Protein AF-A0A4R4S7U7-F1 (afdb_monomer_lite)

pLDDT: mean 88.23, std 4.48, range [72.19, 93.94]

Secondary structure (DSSP, 8-state):
--EEEEEEEEES-SSHHHHHHHHHHHHHHTT--TTS--EEEEEEE-S--EEETTEEEEEEEEEEEE-

Foldseek 3Di:
DDKDWQFKFKALDVPDRSVLRVLQSVCVVVVHDSPPPKDWDDKDQPDDFDDDPSITMTGRIMTDIDD

Sequence (67 aa):
MPTITLRAVNVPDKGEMGKRKVKAVLCTELGLPLNAAVSIRVITWNSSPQIGGGLELHTNVKVEYDL

Radius of gyration: 11.24 Å; chains: 1; bounding box: 29×19×25 Å

Structure (mmCIF, N/CA/C/O backbone):
data_AF-A0A4R4S7U7-F1
#
_entry.id   AF-A0A4R4S7U7-F1
#
loop_
_atom_site.group_PDB
_atom_site.id
_atom_site.type_symbol
_atom_site.label_atom_id
_atom_site.label_alt_id
_atom_site.label_comp_id
_atom_site.label_asym_id
_atom_site.label_entity_id
_atom_site.label_seq_id
_atom_site.pdbx_PDB_ins_code
_atom_site.Cartn_x
_atom_site.Cartn_y
_atom_site.Cartn_z
_atom_site.occupancy
_atom_site.B_iso_or_equiv
_atom_site.auth_seq_id
_atom_site.auth_comp_id
_atom_site.auth_asym_id
_atom_site.auth_atom_id
_atom_site.pdbx_PDB_model_num
ATOM 1 N N . MET A 1 1 ? -14.126 9.152 2.705 1.00 72.19 1 MET A N 1
ATOM 2 C CA . MET A 1 1 ? -13.161 8.040 2.814 1.00 72.19 1 MET A CA 1
ATOM 3 C C . MET A 1 1 ? -11.820 8.622 3.214 1.00 72.19 1 MET A C 1
ATOM 5 O O . MET A 1 1 ? -11.483 9.677 2.682 1.00 72.19 1 MET A O 1
ATOM 9 N N . PRO A 1 2 ? -11.102 8.028 4.177 1.00 87.81 2 PRO A N 1
ATOM 10 C CA . PRO A 1 2 ? -9.765 8.481 4.526 1.00 87.81 2 PRO A CA 1
ATOM 11 C C . PRO A 1 2 ? -8.781 8.241 3.372 1.00 87.81 2 PRO A C 1
ATOM 13 O O . PRO A 1 2 ? -8.830 7.231 2.666 1.00 87.81 2 PRO A O 1
ATOM 16 N N . THR A 1 3 ? -7.876 9.197 3.191 1.00 91.44 3 THR A N 1
ATOM 17 C CA . THR A 1 3 ? -6.799 9.136 2.203 1.00 91.44 3 THR A CA 1
ATOM 18 C C . THR A 1 3 ? -5.477 9.318 2.925 1.00 91.44 3 THR A C 1
ATOM 20 O O . THR A 1 3 ? -5.345 10.209 3.763 1.00 91.44 3 THR A O 1
ATOM 23 N N . ILE A 1 4 ? -4.480 8.517 2.570 1.00 91.44 4 ILE A N 1
ATOM 24 C CA . ILE A 1 4 ? -3.118 8.655 3.086 1.00 91.44 4 ILE A CA 1
ATOM 25 C C . ILE A 1 4 ? -2.119 8.681 1.935 1.00 91.44 4 ILE A C 1
ATOM 27 O O . ILE A 1 4 ? -2.364 8.125 0.864 1.00 91.44 4 ILE A O 1
ATOM 31 N N . THR A 1 5 ? -0.990 9.351 2.149 1.00 92.50 5 THR A N 1
ATOM 32 C CA . THR A 1 5 ? 0.127 9.350 1.202 1.00 92.50 5 THR A CA 1
ATOM 33 C C . THR A 1 5 ? 1.243 8.487 1.769 1.00 92.50 5 THR A C 1
ATOM 35 O O . THR A 1 5 ? 1.880 8.863 2.749 1.00 92.50 5 THR A O 1
ATOM 38 N N . LEU A 1 6 ? 1.478 7.333 1.150 1.00 91.06 6 LEU A N 1
ATOM 39 C CA . LEU A 1 6 ? 2.578 6.442 1.491 1.00 91.06 6 LEU A CA 1
ATOM 40 C C . LEU A 1 6 ? 3.878 7.015 0.922 1.00 91.06 6 LEU A C 1
ATOM 42 O O . LEU A 1 6 ? 3.970 7.320 -0.272 1.00 91.06 6 LEU A O 1
ATOM 46 N N . ARG A 1 7 ? 4.892 7.154 1.781 1.00 88.38 7 ARG A N 1
ATOM 47 C CA . ARG A 1 7 ? 6.176 7.775 1.417 1.00 88.38 7 ARG A CA 1
ATOM 48 C C . ARG A 1 7 ? 6.906 6.994 0.331 1.00 88.38 7 ARG A C 1
ATOM 50 O O . ARG A 1 7 ? 7.378 7.590 -0.634 1.00 88.38 7 ARG A O 1
ATOM 57 N N . ALA A 1 8 ? 6.968 5.676 0.490 1.00 87.88 8 ALA A N 1
ATOM 58 C CA . ALA A 1 8 ? 7.614 4.763 -0.437 1.00 87.88 8 ALA A CA 1
ATOM 59 C C . ALA A 1 8 ? 6.929 3.393 -0.393 1.00 87.88 8 ALA A C 1
ATOM 61 O O . ALA A 1 8 ? 6.684 2.847 0.682 1.00 87.88 8 ALA A O 1
A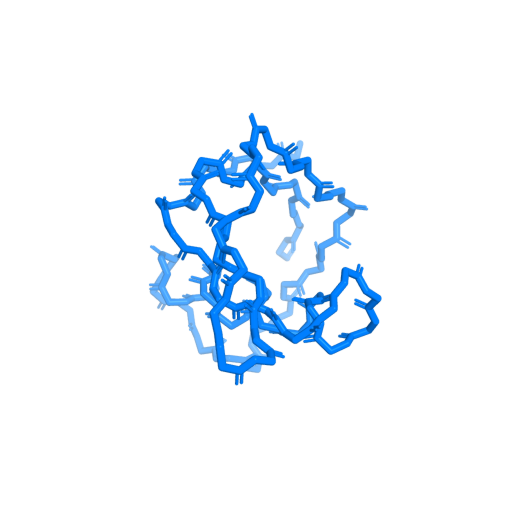TOM 62 N N . VAL A 1 9 ? 6.648 2.827 -1.563 1.00 90.31 9 VAL A N 1
ATOM 63 C CA . VAL A 1 9 ? 6.135 1.470 -1.724 1.00 90.31 9 VAL A CA 1
ATOM 64 C C . VAL A 1 9 ? 6.935 0.787 -2.819 1.00 90.31 9 VAL A C 1
ATOM 66 O O . VAL A 1 9 ? 6.993 1.269 -3.947 1.00 90.31 9 VAL A O 1
ATOM 69 N N . ASN A 1 10 ? 7.532 -0.350 -2.478 1.00 90.94 10 ASN A N 1
ATOM 70 C CA . ASN A 1 10 ? 8.204 -1.213 -3.439 1.00 90.94 10 ASN A CA 1
ATOM 71 C C . ASN A 1 10 ? 7.233 -2.303 -3.890 1.00 90.94 10 ASN A C 1
ATOM 73 O O . ASN A 1 10 ? 6.772 -3.102 -3.064 1.00 90.94 10 ASN A O 1
ATOM 77 N N . VAL A 1 11 ? 6.917 -2.335 -5.183 1.00 90.25 11 VAL A N 1
ATOM 78 C CA . VAL A 1 11 ? 6.006 -3.323 -5.768 1.00 90.25 11 VAL A CA 1
ATOM 79 C C . VAL A 1 11 ? 6.657 -4.020 -6.960 1.00 90.25 11 VAL A C 1
ATOM 81 O O . VAL A 1 11 ? 7.415 -3.388 -7.683 1.00 90.25 11 VAL A O 1
ATOM 84 N N . PRO A 1 12 ? 6.408 -5.321 -7.175 1.00 86.19 12 PRO A N 1
ATOM 85 C CA . PRO A 1 12 ? 6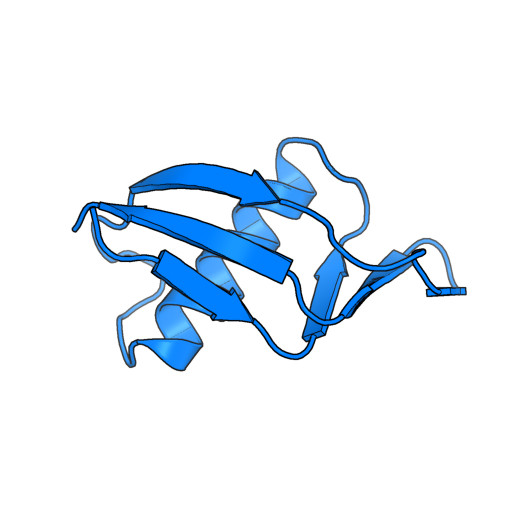.874 -6.004 -8.384 1.00 86.19 12 PRO A CA 1
ATOM 86 C C . PRO A 1 12 ? 6.062 -5.615 -9.626 1.00 86.19 12 PRO A C 1
ATOM 88 O O . PRO A 1 12 ? 6.576 -5.669 -10.735 1.00 86.19 12 PRO A O 1
ATOM 91 N N . ASP A 1 13 ? 4.798 -5.241 -9.431 1.00 85.25 13 ASP A N 1
ATOM 92 C CA . ASP A 1 13 ? 3.870 -4.801 -10.465 1.00 85.25 13 ASP A CA 1
ATOM 93 C C . ASP A 1 13 ? 2.739 -3.968 -9.830 1.00 85.25 13 ASP A C 1
ATOM 95 O O . ASP A 1 13 ? 2.564 -3.975 -8.610 1.00 85.25 13 ASP A O 1
ATOM 99 N N . LYS A 1 14 ? 1.927 -3.278 -10.638 1.00 85.69 14 LYS A N 1
ATOM 100 C CA . LYS A 1 14 ? 0.775 -2.469 -10.169 1.00 85.69 14 LYS A CA 1
ATOM 101 C C . LYS A 1 14 ? -0.554 -3.238 -10.070 1.00 85.69 14 LYS A C 1
ATOM 103 O O . LYS A 1 14 ? -1.588 -2.643 -9.758 1.00 85.69 14 LYS A O 1
ATOM 108 N N . GLY A 1 15 ? -0.551 -4.533 -10.356 1.00 86.19 15 GLY A N 1
ATOM 109 C CA . GLY A 1 15 ? -1.682 -5.451 -10.265 1.00 86.19 15 GLY A CA 1
ATOM 110 C C . GLY A 1 15 ? -1.915 -5.967 -8.844 1.00 86.19 15 GLY A C 1
ATOM 111 O O . GLY A 1 15 ? -1.810 -5.226 -7.864 1.00 86.19 15 GLY A O 1
ATOM 112 N N . GLU A 1 16 ? -2.307 -7.236 -8.705 1.00 87.56 16 GLU A N 1
ATOM 113 C CA . GLU A 1 16 ? -2.689 -7.804 -7.403 1.00 87.56 16 GLU A CA 1
ATOM 114 C C . GLU A 1 16 ? -1.547 -7.797 -6.382 1.00 87.56 16 GLU A C 1
ATOM 116 O O . GLU A 1 16 ? -1.769 -7.493 -5.206 1.00 87.56 16 GLU A O 1
ATOM 121 N N . MET A 1 17 ? -0.323 -8.113 -6.808 1.00 86.69 17 MET A N 1
ATOM 122 C CA . MET A 1 17 ? 0.808 -8.231 -5.891 1.00 86.69 17 MET A CA 1
ATOM 123 C C . MET A 1 17 ? 1.246 -6.854 -5.381 1.00 86.69 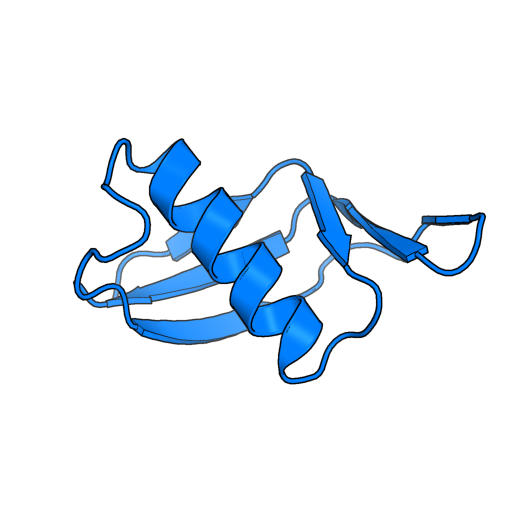17 MET A C 1
ATOM 125 O O . MET A 1 17 ? 1.484 -6.693 -4.179 1.00 86.69 17 MET A O 1
ATOM 129 N N . GLY A 1 18 ? 1.222 -5.834 -6.245 1.00 89.69 18 GLY A N 1
ATOM 130 C CA . GLY A 1 18 ? 1.377 -4.437 -5.841 1.00 89.69 18 GLY A CA 1
ATOM 131 C C . GLY A 1 18 ? 0.305 -3.955 -4.878 1.00 89.69 18 GLY A C 1
ATOM 132 O O . GLY A 1 18 ? 0.632 -3.371 -3.847 1.00 89.69 18 GLY A O 1
ATOM 133 N N . LYS A 1 19 ? -0.972 -4.261 -5.137 1.00 89.81 19 LYS A N 1
ATOM 134 C CA . LYS A 1 19 ? -2.073 -3.914 -4.219 1.00 89.81 19 LYS A CA 1
ATOM 135 C C . LYS A 1 19 ? -1.875 -4.516 -2.828 1.00 89.81 19 LYS A C 1
ATOM 137 O O . LYS A 1 19 ? -2.066 -3.820 -1.832 1.00 89.81 19 LYS A O 1
ATOM 142 N N . ARG A 1 20 ? -1.443 -5.780 -2.736 1.00 90.25 20 ARG A N 1
ATOM 143 C CA . ARG A 1 20 ? -1.135 -6.433 -1.448 1.00 90.25 20 ARG A CA 1
ATOM 144 C C . ARG A 1 20 ? 0.019 -5.744 -0.720 1.00 90.25 20 ARG A C 1
ATOM 146 O O . ARG A 1 20 ? -0.072 -5.530 0.486 1.00 90.25 20 ARG A O 1
ATOM 153 N N . LYS A 1 21 ? 1.075 -5.351 -1.440 1.00 91.75 21 LYS A N 1
ATOM 154 C CA . LYS A 1 21 ? 2.199 -4.584 -0.876 1.00 91.75 21 LYS A CA 1
ATOM 155 C C . LYS A 1 21 ? 1.757 -3.209 -0.378 1.00 91.75 21 LYS A C 1
ATOM 157 O O . LYS A 1 21 ? 2.080 -2.852 0.750 1.00 91.75 21 LYS A O 1
ATOM 162 N N . VAL A 1 22 ? 0.962 -2.485 -1.164 1.00 92.44 22 VAL A N 1
ATOM 163 C CA . VAL A 1 22 ? 0.370 -1.200 -0.763 1.00 92.44 22 VAL A CA 1
ATOM 164 C C . VAL A 1 22 ? -0.485 -1.370 0.494 1.00 92.44 22 V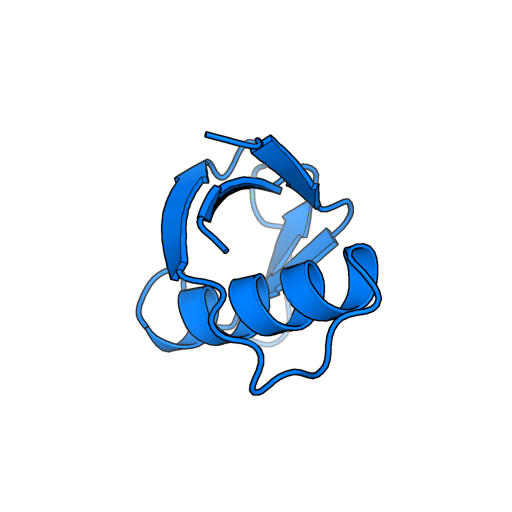AL A C 1
ATOM 166 O O . VAL A 1 22 ? -0.334 -0.586 1.425 1.00 92.44 22 VAL A O 1
ATOM 169 N N . LYS A 1 23 ? -1.316 -2.420 0.577 1.00 91.56 23 LYS A N 1
ATOM 170 C CA . LYS A 1 23 ? -2.114 -2.720 1.780 1.00 91.56 23 LYS A CA 1
ATOM 171 C C . LYS A 1 23 ? -1.234 -2.967 2.998 1.00 91.56 23 LYS A C 1
ATOM 173 O O . LYS A 1 23 ? -1.547 -2.470 4.074 1.00 91.56 23 LYS A O 1
ATOM 178 N N . ALA A 1 24 ? -0.152 -3.723 2.835 1.00 92.00 24 ALA A N 1
ATOM 179 C CA . ALA A 1 24 ? 0.764 -4.004 3.930 1.00 92.00 24 ALA A CA 1
ATOM 180 C C . ALA A 1 24 ? 1.397 -2.716 4.476 1.00 92.00 24 ALA A C 1
ATOM 182 O O . ALA A 1 24 ? 1.328 -2.472 5.676 1.00 92.00 24 ALA A O 1
ATOM 183 N N . VAL A 1 25 ? 1.923 -1.862 3.589 1.00 92.38 25 VAL A N 1
ATOM 184 C CA . VAL A 1 25 ? 2.511 -0.568 3.974 1.00 92.38 25 VAL A CA 1
ATOM 185 C C . VAL A 1 25 ? 1.461 0.349 4.603 1.00 92.38 25 VAL A C 1
ATOM 187 O O . VAL A 1 25 ? 1.725 0.963 5.631 1.00 92.38 25 VAL A O 1
ATOM 190 N N . LEU A 1 26 ? 0.251 0.392 4.041 1.00 91.94 26 LEU A N 1
ATOM 191 C CA . LEU A 1 26 ? -0.879 1.132 4.598 1.00 91.94 26 LEU A CA 1
ATOM 192 C C . LEU A 1 26 ? -1.205 0.691 6.031 1.00 91.94 26 LEU A C 1
ATOM 194 O O . LEU A 1 26 ? -1.344 1.534 6.909 1.00 91.94 26 LEU A O 1
ATOM 198 N N . CYS A 1 27 ? -1.306 -0.617 6.284 1.00 91.69 27 CYS A N 1
ATOM 199 C CA . CYS A 1 27 ? -1.573 -1.130 7.628 1.00 91.69 27 CYS A CA 1
ATOM 200 C C . CYS A 1 27 ? -0.450 -0.746 8.599 1.00 91.69 27 CYS A C 1
ATOM 202 O O . CYS A 1 27 ? -0.742 -0.321 9.711 1.00 91.69 27 CYS A O 1
ATOM 204 N N . THR A 1 28 ? 0.815 -0.822 8.170 1.00 91.69 28 THR A N 1
ATOM 205 C CA . THR A 1 28 ? 1.960 -0.388 8.982 1.00 91.69 28 THR A CA 1
ATOM 206 C C . THR A 1 28 ? 1.892 1.099 9.337 1.00 91.69 28 THR A C 1
ATOM 208 O O . THR A 1 28 ? 2.051 1.433 10.507 1.00 91.69 28 THR A O 1
ATOM 211 N N . GLU A 1 29 ? 1.597 1.982 8.378 1.00 89.94 29 GLU A N 1
ATOM 212 C CA . GLU A 1 29 ? 1.468 3.431 8.625 1.00 89.94 29 GLU A CA 1
ATOM 213 C C . GLU A 1 29 ? 0.301 3.763 9.567 1.00 89.94 29 GLU A C 1
ATOM 215 O O . GLU A 1 29 ? 0.381 4.699 10.358 1.00 89.94 29 GLU A O 1
ATOM 220 N N . LEU A 1 30 ? -0.780 2.982 9.505 1.00 89.50 30 LEU A N 1
ATOM 221 C CA . LEU A 1 30 ? -1.941 3.132 10.384 1.00 89.50 30 LEU A CA 1
ATOM 222 C C . LEU A 1 30 ? -1.768 2.444 11.748 1.00 89.50 30 LEU A C 1
ATOM 224 O O . LEU A 1 30 ? -2.664 2.536 12.584 1.00 89.50 30 LEU A O 1
ATOM 228 N N . GLY A 1 31 ? -0.659 1.733 11.978 1.00 90.06 31 GLY A N 1
ATOM 229 C CA . GLY A 1 31 ? -0.452 0.933 13.189 1.00 90.06 31 GLY A CA 1
ATOM 230 C C . GLY A 1 31 ? -1.428 -0.244 13.326 1.00 90.06 31 GLY A C 1
ATOM 231 O O . GLY A 1 31 ? -1.681 -0.717 14.431 1.00 90.06 31 GLY A O 1
ATOM 232 N N . LEU A 1 32 ? -1.998 -0.708 12.213 1.00 89.81 32 LEU A N 1
ATOM 233 C CA . LEU A 1 32 ? -2.963 -1.801 12.158 1.00 89.81 32 LEU A CA 1
ATOM 234 C C . LEU A 1 32 ? -2.276 -3.140 11.844 1.00 89.81 32 LEU A C 1
ATOM 236 O O . LEU A 1 32 ? -1.276 -3.182 11.120 1.00 89.81 32 LEU A O 1
ATOM 240 N N . PRO A 1 33 ? -2.828 -4.271 12.322 1.00 90.25 33 PRO A N 1
ATOM 241 C CA . PRO A 1 33 ? -2.359 -5.585 11.902 1.00 90.25 33 PRO A CA 1
ATOM 242 C C . PRO A 1 33 ? -2.584 -5.780 10.395 1.00 90.25 33 PRO A C 1
ATOM 244 O O . PRO A 1 33 ? -3.565 -5.299 9.836 1.00 90.25 33 PRO A O 1
ATOM 247 N N . LEU A 1 34 ? -1.722 -6.554 9.729 1.00 84.06 34 LEU A N 1
ATOM 248 C CA . LEU A 1 34 ? -1.838 -6.837 8.284 1.00 84.06 34 LEU A CA 1
ATOM 249 C C . LEU A 1 34 ? -3.173 -7.501 7.893 1.00 84.06 34 LEU A C 1
ATOM 251 O O . LEU A 1 34 ? -3.640 -7.353 6.762 1.00 84.06 34 LEU A O 1
ATOM 255 N N . ASN A 1 35 ? -3.793 -8.200 8.846 1.00 85.25 35 ASN A N 1
ATOM 256 C CA . ASN A 1 35 ? -5.103 -8.833 8.703 1.00 85.25 35 ASN A CA 1
ATOM 257 C C . ASN A 1 35 ? -6.272 -7.898 9.049 1.00 85.25 35 ASN A C 1
ATOM 259 O O . ASN A 1 35 ? -7.413 -8.351 9.092 1.00 85.25 35 ASN A O 1
ATOM 263 N N . ALA A 1 36 ? -6.019 -6.613 9.307 1.00 86.62 36 ALA A N 1
ATOM 264 C CA . ALA A 1 36 ? -7.082 -5.644 9.506 1.00 86.62 36 ALA A CA 1
ATOM 265 C C . ALA A 1 36 ? -7.997 -5.588 8.272 1.00 86.62 36 ALA A C 1
ATOM 267 O O . ALA A 1 36 ? -7.562 -5.788 7.124 1.00 86.62 36 ALA A O 1
ATOM 268 N N . ALA A 1 37 ? -9.269 -5.277 8.523 1.00 86.81 37 ALA A N 1
ATOM 269 C CA . ALA A 1 37 ? -10.332 -5.164 7.527 1.00 86.81 37 ALA A CA 1
ATOM 270 C C . ALA A 1 37 ? -10.178 -3.931 6.611 1.00 86.81 37 ALA A C 1
ATOM 272 O O . ALA A 1 37 ? -11.150 -3.353 6.151 1.00 86.81 37 ALA A O 1
ATOM 273 N N . VAL A 1 38 ? -8.941 -3.547 6.287 1.00 89.06 38 VAL A N 1
ATOM 274 C CA . VAL A 1 38 ? -8.654 -2.425 5.401 1.00 89.06 38 VAL A CA 1
ATOM 275 C C . VAL A 1 38 ? -8.930 -2.821 3.956 1.0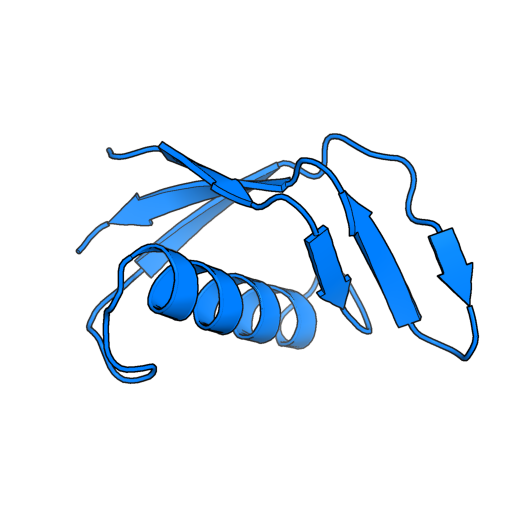0 89.06 38 VAL A C 1
ATOM 277 O O . VAL A 1 38 ? -8.323 -3.765 3.425 1.00 89.06 38 VAL A O 1
ATOM 280 N N . SER A 1 39 ? -9.815 -2.065 3.316 1.00 90.25 39 SER A N 1
ATOM 281 C CA . SER A 1 39 ? -10.162 -2.202 1.905 1.00 90.25 39 SER A CA 1
ATOM 282 C C . SER A 1 39 ? -9.605 -1.025 1.116 1.00 90.25 39 SER A C 1
ATOM 284 O O . SER A 1 39 ? -9.986 0.119 1.340 1.00 90.25 39 SER A O 1
ATOM 286 N N . ILE A 1 40 ? -8.708 -1.300 0.167 1.00 90.62 40 ILE A N 1
ATOM 287 C CA . ILE 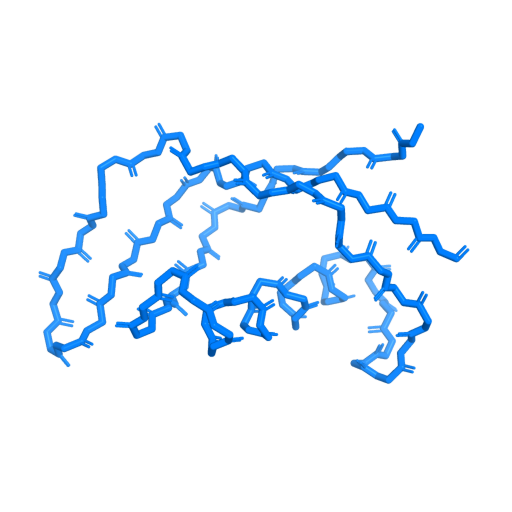A 1 40 ? -8.191 -0.274 -0.743 1.00 90.62 40 ILE A CA 1
ATOM 288 C C . ILE A 1 40 ? -9.206 -0.054 -1.861 1.00 90.62 40 ILE A C 1
ATOM 290 O O . ILE A 1 40 ? -9.556 -0.994 -2.575 1.00 90.62 40 ILE A O 1
ATOM 294 N N . ARG A 1 41 ? -9.640 1.193 -2.040 1.00 91.25 41 ARG A N 1
ATOM 295 C CA . ARG A 1 41 ? -10.546 1.593 -3.123 1.00 91.25 41 ARG A CA 1
ATOM 296 C C . ARG A 1 41 ? -9.766 2.076 -4.335 1.00 91.25 41 ARG A C 1
ATOM 298 O O . ARG A 1 41 ? -9.987 1.591 -5.442 1.00 91.25 41 ARG A O 1
ATOM 305 N N . VAL A 1 42 ? -8.829 2.994 -4.110 1.00 91.88 42 VAL A N 1
ATOM 306 C CA . VAL A 1 42 ? -8.061 3.653 -5.169 1.00 91.88 42 VAL A CA 1
ATOM 307 C C . VAL A 1 42 ? -6.596 3.740 -4.759 1.00 91.88 42 VAL A C 1
ATOM 309 O O . VAL A 1 42 ? -6.273 4.007 -3.601 1.00 91.88 42 VAL A O 1
ATOM 312 N N . ILE A 1 43 ? -5.708 3.504 -5.726 1.00 91.81 43 ILE A N 1
ATOM 313 C CA . ILE A 1 43 ? -4.265 3.706 -5.590 1.00 91.81 43 ILE A CA 1
ATOM 314 C C . ILE A 1 43 ? -3.834 4.652 -6.700 1.00 91.81 43 ILE A C 1
ATOM 316 O O . ILE A 1 43 ? -3.917 4.312 -7.881 1.00 91.81 43 ILE A O 1
ATOM 320 N N . THR A 1 44 ? -3.340 5.818 -6.310 1.00 91.50 44 THR A N 1
ATOM 321 C CA . THR A 1 44 ? -2.843 6.838 -7.226 1.00 91.50 44 THR A CA 1
ATOM 322 C C . THR A 1 44 ? -1.326 6.896 -7.129 1.00 91.50 44 THR A C 1
ATOM 324 O O . THR A 1 44 ? -0.748 7.326 -6.126 1.00 91.50 44 THR A O 1
ATOM 327 N N . TRP A 1 45 ? -0.675 6.455 -8.200 1.00 88.56 45 TRP A N 1
ATOM 328 C CA . TRP A 1 45 ? 0.777 6.425 -8.338 1.00 88.56 45 TRP A CA 1
ATOM 329 C C . TRP A 1 45 ? 1.270 7.787 -8.843 1.00 88.56 45 TRP A C 1
ATOM 331 O O . TRP A 1 45 ? 1.275 8.031 -10.045 1.00 88.56 45 TRP A O 1
ATOM 341 N N . ASN A 1 46 ? 1.654 8.694 -7.938 1.00 78.25 46 ASN A N 1
ATOM 342 C CA . ASN A 1 46 ? 2.049 10.063 -8.317 1.00 78.25 46 ASN A CA 1
ATOM 343 C C . ASN A 1 46 ? 3.504 10.192 -8.789 1.00 78.25 46 ASN A C 1
ATOM 345 O O . ASN A 1 46 ? 3.920 11.278 -9.183 1.00 78.25 46 ASN A O 1
ATOM 349 N N . SER A 1 47 ? 4.308 9.131 -8.710 1.00 74.31 47 SER A N 1
ATOM 350 C CA . SER A 1 47 ? 5.735 9.197 -9.030 1.00 74.31 47 SER A CA 1
ATOM 351 C C . SER A 1 47 ? 6.124 8.196 -10.106 1.00 74.31 47 SER A C 1
ATOM 353 O O . SER A 1 47 ? 5.652 7.053 -10.115 1.00 74.31 47 SER A O 1
ATOM 355 N N . SER A 1 48 ? 7.016 8.645 -10.993 1.00 76.69 48 SER A N 1
ATOM 356 C CA . SER A 1 48 ? 7.728 7.787 -11.935 1.00 76.69 48 SER A CA 1
ATOM 357 C C . SER A 1 48 ? 8.472 6.716 -11.137 1.00 76.69 48 SER A C 1
ATOM 359 O O . SER A 1 48 ? 9.296 7.080 -10.293 1.00 76.69 48 SER A O 1
ATOM 361 N N . PRO A 1 49 ? 8.165 5.423 -11.335 1.00 80.50 49 PRO A N 1
ATOM 362 C CA . PRO A 1 49 ? 8.826 4.374 -10.582 1.00 80.50 49 PRO A CA 1
ATOM 363 C C . PRO A 1 49 ? 10.322 4.384 -10.854 1.00 80.50 49 PRO A C 1
ATOM 365 O O . PRO A 1 49 ? 10.753 4.487 -12.004 1.00 80.50 49 PRO A O 1
ATOM 368 N N . GLN A 1 50 ? 11.114 4.214 -9.802 1.00 85.81 50 GLN A N 1
ATOM 369 C CA . GLN A 1 50 ? 12.505 3.819 -9.971 1.00 85.81 50 GLN A CA 1
ATOM 370 C C . GLN A 1 50 ? 12.527 2.302 -10.140 1.00 85.81 50 GLN A C 1
ATOM 372 O O . GLN A 1 50 ? 12.191 1.565 -9.213 1.00 85.81 50 GLN A O 1
ATOM 377 N N . ILE A 1 51 ? 12.869 1.845 -11.345 1.00 85.81 51 ILE A N 1
ATOM 378 C CA . ILE A 1 51 ? 12.907 0.421 -11.681 1.00 85.81 51 ILE A CA 1
ATOM 379 C C . ILE A 1 51 ? 14.304 -0.113 -11.368 1.00 85.81 51 ILE A C 1
ATOM 381 O O . ILE A 1 51 ? 15.294 0.368 -11.918 1.00 85.81 51 ILE A O 1
ATOM 385 N N . GLY A 1 52 ? 14.390 -1.118 -10.499 1.00 82.75 52 GLY A N 1
ATOM 386 C CA . GLY A 1 52 ? 15.655 -1.755 -10.141 1.00 82.75 52 GLY A CA 1
ATOM 387 C C . GLY A 1 52 ? 15.452 -3.190 -9.673 1.00 82.75 52 GLY A C 1
ATOM 388 O O . GLY A 1 52 ? 14.572 -3.464 -8.863 1.00 82.75 52 GLY A O 1
ATOM 389 N N . GLY A 1 53 ? 16.254 -4.124 -10.196 1.00 79.00 53 GLY A N 1
ATOM 390 C CA . GLY A 1 53 ? 16.248 -5.522 -9.739 1.00 79.00 53 GLY A CA 1
ATOM 391 C C . GLY A 1 53 ? 14.902 -6.248 -9.883 1.00 79.00 53 GLY A C 1
ATOM 392 O O . GLY A 1 53 ? 14.610 -7.129 -9.081 1.00 79.00 53 GLY A O 1
ATOM 393 N N . GLY A 1 54 ? 14.072 -5.868 -10.863 1.00 81.75 54 GLY A N 1
ATOM 394 C CA . GLY A 1 54 ? 12.738 -6.449 -11.071 1.00 81.75 54 GLY A CA 1
ATOM 395 C C . GLY A 1 54 ? 11.633 -5.886 -10.168 1.00 81.75 54 GLY A C 1
ATOM 396 O O . GLY A 1 54 ? 10.550 -6.460 -10.126 1.00 81.75 54 GLY A O 1
ATOM 397 N N . LEU A 1 55 ? 11.889 -4.787 -9.450 1.00 85.81 55 LEU A N 1
ATOM 398 C CA . LEU A 1 55 ? 10.898 -4.075 -8.641 1.00 85.81 55 LEU A CA 1
ATOM 399 C C . LEU A 1 55 ? 10.735 -2.626 -9.114 1.00 85.81 55 LEU A C 1
ATOM 401 O O . LEU A 1 55 ? 11.687 -1.991 -9.574 1.00 85.81 55 LEU A O 1
ATOM 405 N N . GLU A 1 56 ? 9.521 -2.109 -8.954 1.00 89.19 56 GLU A N 1
ATOM 406 C CA . GLU A 1 56 ? 9.137 -0.719 -9.154 1.00 89.19 56 GLU A CA 1
ATOM 407 C C . GLU A 1 56 ? 9.004 -0.026 -7.787 1.00 89.19 56 GLU A C 1
ATOM 409 O O . GLU A 1 56 ? 8.065 -0.275 -7.019 1.00 89.19 56 GLU A O 1
ATOM 414 N N . LEU A 1 57 ? 9.943 0.870 -7.473 1.00 89.56 57 LEU A N 1
ATOM 415 C CA . LEU A 1 57 ? 9.845 1.729 -6.298 1.00 89.56 57 LEU A CA 1
ATOM 416 C C . LEU A 1 57 ? 9.008 2.960 -6.632 1.00 89.56 57 LEU A C 1
ATOM 418 O O . LEU A 1 57 ? 9.428 3.811 -7.416 1.00 89.56 57 LEU A O 1
ATOM 422 N N . HIS A 1 58 ? 7.859 3.095 -5.979 1.00 89.44 58 HIS A N 1
ATOM 423 C CA . HIS A 1 58 ? 7.008 4.270 -6.081 1.00 89.44 58 HIS A CA 1
ATOM 424 C C . HIS A 1 58 ? 7.049 5.094 -4.804 1.00 89.44 58 HIS A C 1
ATOM 426 O O . HIS A 1 58 ? 6.773 4.593 -3.715 1.00 89.44 58 HIS A O 1
ATOM 432 N N . THR A 1 59 ? 7.328 6.383 -4.941 1.00 89.38 59 THR A N 1
ATOM 433 C CA . THR A 1 59 ? 7.211 7.352 -3.852 1.00 89.38 59 THR A CA 1
ATOM 434 C C . THR A 1 59 ? 5.890 8.118 -3.953 1.00 89.38 59 THR A C 1
ATOM 436 O O . THR A 1 59 ? 5.231 8.109 -4.993 1.00 89.38 59 THR A O 1
ATOM 439 N N . ASN A 1 60 ? 5.452 8.735 -2.852 1.00 89.69 60 ASN A N 1
ATOM 440 C CA . ASN A 1 60 ? 4.241 9.574 -2.802 1.00 89.69 60 ASN A CA 1
ATOM 441 C C . ASN A 1 60 ? 2.959 8.892 -3.334 1.00 89.69 60 ASN A C 1
ATOM 443 O O . ASN A 1 60 ? 2.140 9.506 -4.032 1.00 89.69 60 ASN A O 1
ATOM 447 N N . VAL A 1 61 ? 2.773 7.611 -3.014 1.00 90.62 61 VAL A N 1
ATOM 448 C CA . VAL A 1 61 ? 1.598 6.843 -3.446 1.00 90.62 61 VAL A CA 1
ATOM 449 C C . VAL A 1 61 ? 0.402 7.260 -2.602 1.00 90.62 61 VAL A C 1
ATOM 451 O O . VAL A 1 61 ? 0.396 7.059 -1.390 1.00 90.62 61 VAL A O 1
ATOM 454 N N . LYS A 1 62 ? -0.622 7.840 -3.228 1.00 92.75 62 LYS A N 1
ATOM 455 C CA . LYS A 1 62 ? -1.872 8.168 -2.534 1.00 92.75 62 LYS A CA 1
ATOM 456 C C . LYS A 1 62 ? -2.780 6.951 -2.532 1.00 92.75 62 LYS A C 1
ATOM 458 O O . LYS A 1 62 ? -2.983 6.332 -3.574 1.00 92.75 62 LYS A O 1
ATOM 463 N N . VAL A 1 63 ? -3.325 6.625 -1.370 1.00 93.12 63 VAL A N 1
ATOM 464 C CA . VAL A 1 63 ? -4.207 5.476 -1.190 1.00 93.12 63 VAL A CA 1
ATOM 465 C C . VAL A 1 63 ? -5.480 5.934 -0.509 1.00 93.12 63 VAL A C 1
ATOM 467 O O . VAL A 1 63 ? -5.438 6.527 0.569 1.00 93.12 63 VAL A O 1
ATOM 470 N N . GLU A 1 64 ? -6.605 5.644 -1.148 1.00 93.94 64 GLU A N 1
ATOM 471 C CA . GLU A 1 64 ? -7.934 5.804 -0.572 1.00 93.94 64 GLU A CA 1
ATOM 472 C C . GLU A 1 64 ? -8.391 4.454 -0.040 1.00 93.94 64 GLU A C 1
ATOM 474 O O . GLU A 1 64 ? -8.393 3.450 -0.766 1.00 93.94 64 GLU A O 1
ATOM 479 N N . TYR A 1 65 ? -8.754 4.426 1.236 1.00 91.38 65 TYR A N 1
ATOM 480 C CA . TYR A 1 65 ? -9.091 3.195 1.930 1.00 91.38 65 TYR A CA 1
ATOM 481 C C . TYR A 1 65 ? -10.333 3.354 2.801 1.00 91.38 65 TYR A C 1
ATOM 483 O O . TYR A 1 65 ? -10.828 4.456 3.031 1.00 91.38 65 TYR A O 1
ATOM 491 N N . ASP A 1 66 ? -10.833 2.214 3.250 1.00 91.38 66 ASP A N 1
ATOM 492 C CA . ASP A 1 66 ? -11.984 2.058 4.129 1.00 91.38 66 ASP A CA 1
ATOM 493 C C . ASP A 1 66 ? -11.613 1.041 5.220 1.00 91.38 66 ASP A C 1
ATOM 495 O O . ASP A 1 66 ? -10.823 0.127 4.941 1.00 91.38 66 ASP A O 1
ATOM 499 N N . LEU A 1 67 ? -12.113 1.240 6.442 1.00 85.75 67 LEU A N 1
ATOM 500 C CA . LEU A 1 67 ? -11.829 0.412 7.624 1.00 85.75 67 LEU A CA 1
ATOM 501 C C . LEU A 1 67 ? -13.061 -0.375 8.063 1.00 85.75 67 LEU A C 1
ATOM 503 O O . LEU A 1 67 ? -14.167 0.201 7.979 1.00 85.75 67 LEU A O 1
#